Protein AF-A0A7Z6Y0I9-F1 (afdb_monomer)

Sequence (92 aa):
MYARLVGKHSIPEKIRFRVEVSDEEVSELFLAVDFLIECYKGQAVIPKRIALAFVDIYVCFNINDDVYDERERCRYENIGIALQQKAYDLFD

Organism: Pseudomonas syringae pv. actinidiae (NCBI:txid103796)

pLDDT: mean 82.74, std 10.29, range [40.28, 93.0]

Mean predicted aligned error: 5.54 Å

Nearest PDB structures (foldseek):
  1gcv-assembly1_A  TM=4.738E-01  e=7.185E-01  Mustelus griseus
  6fnb-assembly1_B  TM=3.549E-01  e=1.238E+00  Homo sapiens
  4wrq-assembly1_A  TM=3.920E-01  e=4.098E+00  Homo sapiens
  8we2-assembly1_A  TM=3.501E-01  e=8.313E+00  Homo sapiens

Radius of gyration: 13.38 Å; Cα contacts (8 Å, |Δi|>4): 61; chains: 1; bounding box: 32×20×34 Å

Foldseek 3Di:
DPLLLDDPNRLLVCLVVVHDDDPVSLVSNVVVLVVLLVVQQPPPDDPPVVLVSLVSSLVSLP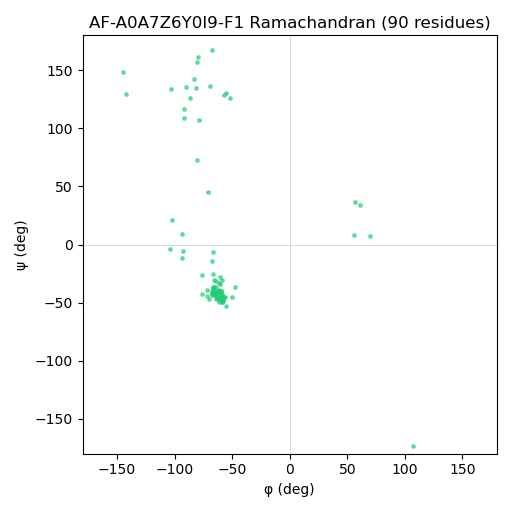DPDPPDDPVVNVVSVVSSVVSVVSSVSNND

Structure (mmCIF, N/CA/C/O backbone):
data_AF-A0A7Z6Y0I9-F1
#
_entry.id   AF-A0A7Z6Y0I9-F1
#
loop_
_atom_site.group_PDB
_atom_site.id
_atom_site.type_symbol
_atom_site.label_atom_id
_atom_site.label_alt_id
_atom_site.label_comp_id
_atom_site.label_asym_id
_atom_site.label_entity_id
_atom_site.label_seq_id
_atom_site.pdbx_PDB_ins_code
_atom_site.Cartn_x
_atom_site.Cartn_y
_atom_site.Cartn_z
_atom_site.occupancy
_atom_site.B_iso_or_equiv
_atom_site.auth_seq_id
_atom_site.auth_comp_id
_atom_site.auth_asym_id
_atom_site.auth_atom_id
_atom_site.pdbx_PDB_model_num
ATOM 1 N N . MET A 1 1 ? -15.261 4.811 -6.993 1.00 40.28 1 MET A N 1
ATOM 2 C CA . MET A 1 1 ? -13.790 4.886 -7.068 1.00 40.28 1 MET A CA 1
ATOM 3 C C . MET A 1 1 ? -13.240 3.592 -6.477 1.00 40.28 1 MET A C 1
ATOM 5 O O . MET A 1 1 ? -13.211 3.461 -5.264 1.00 40.28 1 MET A O 1
ATOM 9 N N . TYR A 1 2 ? -12.950 2.578 -7.301 1.00 48.56 2 TYR A N 1
ATOM 10 C CA . TYR A 1 2 ? -12.211 1.398 -6.831 1.00 48.56 2 TYR A CA 1
ATOM 11 C C . TYR A 1 2 ? -10.746 1.824 -6.786 1.00 48.56 2 TYR A C 1
ATOM 13 O O . TYR A 1 2 ? -10.167 2.065 -7.840 1.00 48.56 2 TYR A O 1
ATOM 21 N N . ALA A 1 3 ? -10.193 2.015 -5.591 1.00 57.78 3 ALA A N 1
ATOM 22 C CA . ALA A 1 3 ? -8.897 2.652 -5.347 1.00 57.78 3 ALA A CA 1
ATOM 23 C C . ALA A 1 3 ? -7.681 1.801 -5.775 1.00 57.78 3 ALA A C 1
ATOM 25 O O . ALA A 1 3 ? -6.752 1.619 -5.002 1.00 57.78 3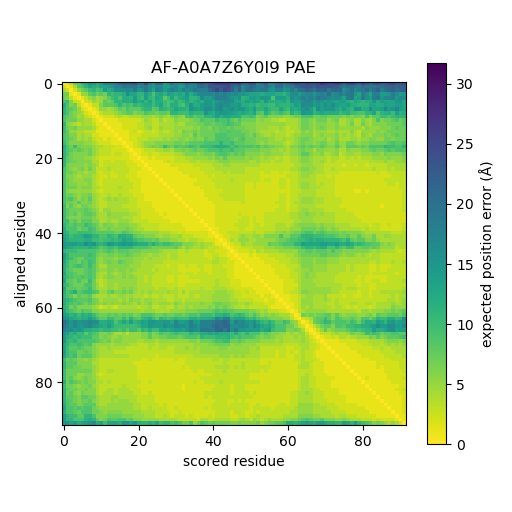 ALA A O 1
ATOM 26 N N . ARG A 1 4 ? -7.713 1.190 -6.968 1.00 63.19 4 ARG A N 1
ATOM 27 C CA . ARG A 1 4 ? -6.641 0.347 -7.540 1.00 63.19 4 ARG A CA 1
ATOM 28 C C . ARG A 1 4 ? -6.197 -0.849 -6.679 1.00 63.19 4 ARG A C 1
ATOM 30 O O . ARG A 1 4 ? -5.261 -1.543 -7.063 1.00 63.19 4 ARG A O 1
ATOM 37 N N . LEU A 1 5 ? -6.916 -1.135 -5.588 1.00 59.00 5 LEU A N 1
ATOM 38 C CA . LEU A 1 5 ? -6.661 -2.244 -4.661 1.00 59.00 5 LEU A CA 1
ATOM 39 C C . LEU A 1 5 ? -7.017 -3.605 -5.262 1.00 59.00 5 LEU A C 1
ATOM 41 O O . LEU A 1 5 ? -6.330 -4.591 -5.035 1.00 59.00 5 LEU A O 1
ATOM 45 N N . VAL A 1 6 ? -8.119 -3.662 -6.014 1.00 58.34 6 VAL A N 1
ATOM 46 C CA . VAL A 1 6 ? -8.686 -4.896 -6.569 1.00 58.34 6 VAL A CA 1
ATOM 47 C C . VAL A 1 6 ? -9.291 -4.632 -7.948 1.00 58.34 6 VAL A C 1
ATOM 49 O O . VAL A 1 6 ? -9.820 -3.549 -8.201 1.00 58.34 6 VAL A O 1
ATOM 52 N N . GLY A 1 7 ? -9.249 -5.632 -8.832 1.00 61.66 7 GLY A N 1
ATOM 53 C CA . GLY A 1 7 ? -9.845 -5.574 -10.173 1.00 61.66 7 GLY A C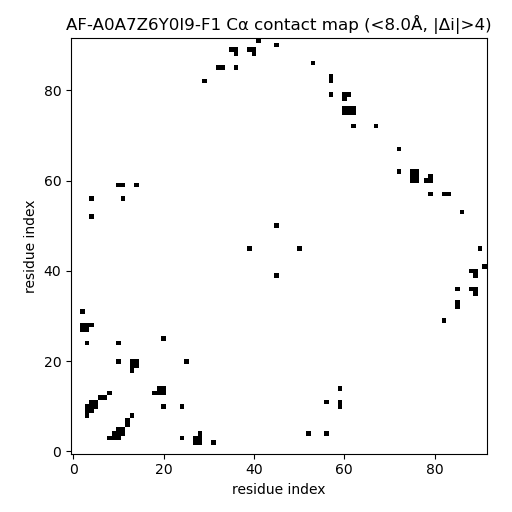A 1
ATOM 54 C C . GLY A 1 7 ? -8.833 -5.456 -11.318 1.00 61.66 7 GLY A C 1
ATOM 55 O O . GLY A 1 7 ? -7.624 -5.556 -11.111 1.00 61.66 7 GLY A O 1
ATOM 56 N N . LYS A 1 8 ? -9.354 -5.266 -12.539 1.00 57.09 8 LYS A N 1
ATOM 57 C CA . LYS A 1 8 ? -8.539 -5.078 -13.748 1.00 57.09 8 LYS A CA 1
ATOM 58 C C . LYS A 1 8 ? -7.812 -3.727 -13.700 1.00 57.09 8 LYS A C 1
ATOM 60 O O . LYS A 1 8 ? -8.425 -2.719 -13.356 1.00 57.09 8 LYS A O 1
ATOM 65 N N . HIS A 1 9 ? -6.540 -3.705 -14.077 1.00 64.56 9 HIS A N 1
ATOM 66 C CA . HIS A 1 9 ? -5.591 -2.597 -13.948 1.00 64.56 9 HIS A CA 1
ATOM 67 C C . HIS A 1 9 ? -5.340 -2.158 -12.497 1.00 64.56 9 HIS A C 1
ATOM 69 O O . HIS A 1 9 ? -5.176 -0.966 -12.228 1.00 64.56 9 HIS A O 1
ATOM 75 N N . SER A 1 10 ? -5.369 -3.109 -11.560 1.00 75.06 10 SER A N 1
ATOM 76 C CA . SER A 1 10 ? -4.948 -2.894 -10.171 1.00 75.06 10 SER A CA 1
ATOM 77 C C . SER A 1 10 ? -3.423 -2.974 -10.047 1.00 75.06 10 SER A C 1
ATOM 79 O O . SER A 1 10 ? -2.761 -3.599 -10.878 1.00 75.06 10 SER A O 1
ATOM 81 N N . ILE A 1 11 ? -2.855 -2.364 -9.005 1.00 80.62 11 ILE A N 1
ATOM 82 C CA . ILE A 1 11 ? -1.408 -2.433 -8.734 1.00 80.62 11 ILE A CA 1
ATOM 83 C C . ILE A 1 11 ? -0.914 -3.893 -8.613 1.00 80.62 11 ILE A C 1
ATOM 85 O O . ILE A 1 11 ? 0.068 -4.229 -9.275 1.00 80.62 11 ILE A O 1
ATOM 89 N N . PRO A 1 12 ? -1.613 -4.795 -7.886 1.00 78.44 12 PRO A N 1
ATOM 90 C CA . PRO A 1 12 ? -1.309 -6.228 -7.879 1.00 78.44 12 PRO A CA 1
ATOM 91 C C . PRO A 1 12 ? -1.180 -6.853 -9.272 1.00 78.44 12 PRO A C 1
ATOM 93 O O . PRO A 1 12 ? -0.256 -7.617 -9.550 1.00 78.44 12 PRO A O 1
ATOM 96 N N . GLU A 1 13 ? -2.114 -6.529 -10.168 1.00 78.19 13 GLU A N 1
ATOM 97 C CA . GLU A 1 13 ? -2.111 -7.045 -11.532 1.00 78.19 13 GLU A CA 1
ATOM 98 C C . GLU A 1 13 ? -0.930 -6.488 -12.333 1.00 78.19 13 GLU A C 1
ATOM 100 O O . GLU A 1 13 ? -0.251 -7.242 -13.027 1.00 78.19 13 GLU A O 1
ATOM 105 N N . LYS A 1 14 ? -0.649 -5.189 -12.204 1.00 82.56 14 LYS A N 1
ATOM 106 C CA . LYS A 1 14 ? 0.484 -4.547 -12.874 1.00 82.56 14 LYS A CA 1
ATOM 107 C C . LYS A 1 14 ? 1.816 -5.156 -12.463 1.00 82.56 14 LYS A C 1
ATOM 109 O O . LYS A 1 14 ? 2.585 -5.532 -13.340 1.00 82.56 14 LYS A O 1
ATOM 114 N N . ILE A 1 15 ? 2.044 -5.343 -11.163 1.00 80.12 15 ILE A N 1
ATOM 115 C CA . ILE A 1 15 ? 3.250 -6.007 -10.651 1.00 80.12 15 ILE A CA 1
ATOM 116 C C . ILE A 1 15 ? 3.352 -7.417 -11.249 1.00 80.12 15 ILE A C 1
ATOM 118 O O . ILE A 1 15 ? 4.373 -7.777 -11.830 1.00 80.12 15 ILE A O 1
ATOM 122 N N . ARG A 1 16 ? 2.257 -8.187 -11.232 1.00 79.19 16 ARG A N 1
ATOM 123 C CA . ARG A 1 16 ? 2.232 -9.552 -11.781 1.00 79.19 16 ARG A CA 1
ATOM 124 C C . ARG A 1 16 ? 2.53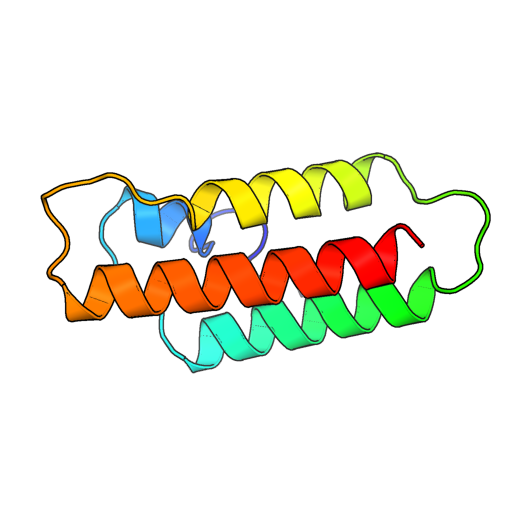1 -9.622 -13.281 1.00 79.19 16 ARG A C 1
ATOM 126 O O . ARG A 1 16 ? 3.197 -10.554 -13.726 1.00 79.19 16 ARG A O 1
ATOM 133 N N . PHE A 1 17 ? 2.021 -8.671 -14.059 1.00 81.62 17 PHE A N 1
ATOM 134 C CA . PHE A 1 17 ? 2.236 -8.596 -15.507 1.00 81.62 17 PHE A CA 1
ATOM 135 C C . PHE A 1 17 ? 3.417 -7.711 -15.905 1.00 81.62 17 PHE A C 1
ATOM 137 O O . PHE A 1 17 ? 3.608 -7.473 -17.096 1.00 81.62 17 PHE A O 1
ATOM 144 N N . ARG A 1 18 ? 4.226 -7.260 -14.937 1.00 78.56 18 ARG A N 1
ATOM 145 C CA . ARG A 1 18 ? 5.421 -6.434 -15.168 1.00 78.56 18 ARG A CA 1
ATOM 146 C C . ARG A 1 18 ? 5.111 -5.144 -15.926 1.00 78.56 18 ARG A C 1
ATOM 148 O O . ARG A 1 18 ? 5.869 -4.696 -16.779 1.00 78.56 18 ARG A O 1
ATOM 155 N N . VAL A 1 19 ? 3.958 -4.569 -15.620 1.00 82.69 19 VAL A N 1
ATOM 156 C CA . VAL A 1 19 ? 3.577 -3.231 -16.050 1.00 82.69 19 VAL A CA 1
ATOM 157 C C . VAL A 1 19 ? 4.053 -2.258 -14.984 1.00 82.69 19 VAL A C 1
ATOM 159 O O . VAL A 1 19 ? 3.862 -2.499 -13.793 1.00 82.69 19 VAL A O 1
ATOM 162 N N . GLU A 1 20 ? 4.650 -1.153 -15.417 1.00 82.62 20 GLU A N 1
ATOM 163 C CA . GLU A 1 20 ? 5.097 -0.093 -14.521 1.00 82.62 20 GLU A CA 1
ATOM 164 C C . GLU A 1 20 ? 3.941 0.407 -13.635 1.00 82.62 20 GLU A C 1
ATOM 166 O O . GLU A 1 20 ? 2.830 0.706 -14.103 1.00 82.62 20 GLU A O 1
ATOM 171 N N . VAL A 1 21 ? 4.222 0.469 -12.333 1.00 85.31 21 VAL A N 1
ATOM 172 C CA . VAL A 1 21 ? 3.381 1.128 -11.333 1.00 85.31 21 VAL A CA 1
ATOM 173 C C . VAL A 1 21 ? 3.883 2.559 -11.212 1.00 85.31 21 VAL A C 1
ATOM 175 O O . VAL A 1 21 ? 5.032 2.752 -10.810 1.00 85.31 21 VAL A O 1
ATOM 178 N N . SER A 1 22 ? 3.065 3.550 -11.561 1.00 88.31 22 SER A N 1
ATOM 179 C CA . SER A 1 22 ? 3.476 4.958 -11.513 1.00 88.31 22 SER A CA 1
ATOM 180 C C . SER A 1 22 ? 3.416 5.518 -10.090 1.00 88.31 22 SER A C 1
ATOM 182 O O . SER A 1 22 ? 2.757 4.956 -9.211 1.00 88.31 22 SER A O 1
ATOM 184 N N . ASP A 1 23 ? 4.111 6.627 -9.839 1.00 88.31 23 ASP A N 1
ATOM 185 C CA . ASP A 1 23 ? 4.083 7.277 -8.525 1.00 88.31 23 ASP A CA 1
ATOM 186 C C . ASP A 1 23 ? 2.693 7.848 -8.199 1.00 88.31 23 ASP A C 1
ATOM 188 O O . ASP A 1 23 ? 2.276 7.833 -7.041 1.00 88.31 23 ASP A O 1
ATOM 192 N N . GLU A 1 24 ? 1.929 8.268 -9.211 1.00 89.31 24 GLU A N 1
ATOM 193 C CA . GLU A 1 24 ? 0.536 8.690 -9.044 1.00 89.31 24 GLU A CA 1
ATOM 194 C C . GLU A 1 24 ? -0.339 7.540 -8.537 1.00 89.31 24 GLU A C 1
ATOM 196 O O . GLU A 1 24 ? -1.143 7.737 -7.631 1.00 89.31 24 GLU A O 1
ATOM 201 N N . GLU A 1 25 ? -0.154 6.323 -9.058 1.00 87.25 25 GLU A N 1
ATOM 202 C CA . GLU A 1 25 ? -0.918 5.153 -8.609 1.00 87.25 25 GLU A CA 1
ATOM 203 C C . GLU A 1 25 ? -0.602 4.785 -7.157 1.00 87.25 25 GLU A C 1
ATOM 205 O O . GLU A 1 25 ? -1.504 4.443 -6.389 1.00 87.25 25 GLU A O 1
ATOM 210 N N . VAL A 1 26 ? 0.670 4.884 -6.761 1.00 89.38 26 VAL 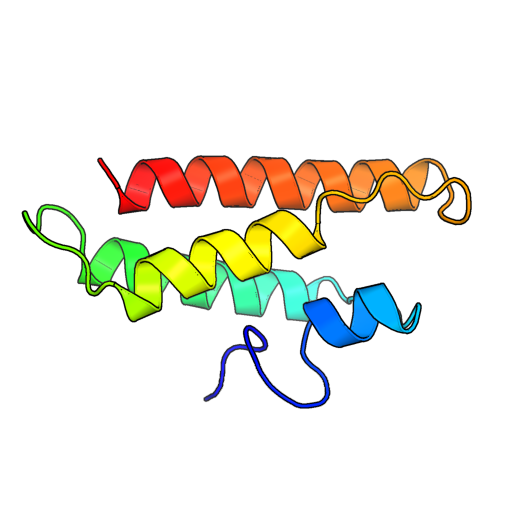A N 1
ATOM 211 C CA . VAL A 1 26 ? 1.086 4.677 -5.366 1.00 89.38 26 VAL A CA 1
ATOM 212 C C . VAL A 1 26 ? 0.502 5.768 -4.466 1.00 89.38 26 VAL A C 1
ATOM 214 O O . VAL A 1 26 ? 0.025 5.474 -3.369 1.00 89.38 26 VAL A O 1
ATOM 217 N N . SER A 1 27 ? 0.480 7.018 -4.931 1.00 90.06 27 SER A N 1
ATOM 218 C CA . SER A 1 27 ? -0.121 8.133 -4.197 1.00 90.06 27 SER A CA 1
ATOM 219 C C . SER A 1 27 ? -1.628 7.940 -3.996 1.00 90.06 27 SER A C 1
ATOM 221 O O . SER A 1 27 ? -2.117 8.080 -2.875 1.00 90.06 27 SER A O 1
ATOM 223 N N . GLU A 1 28 ? -2.361 7.536 -5.038 1.00 89.50 28 GLU A N 1
ATOM 224 C CA . GLU A 1 28 ? -3.791 7.208 -4.948 1.00 89.50 28 GLU A CA 1
ATOM 225 C C . GLU A 1 28 ? -4.060 6.077 -3.946 1.00 89.50 28 GLU A C 1
ATOM 227 O O . GLU A 1 28 ? -4.995 6.164 -3.144 1.00 89.50 28 GLU A O 1
ATOM 232 N N . LEU A 1 29 ? -3.226 5.032 -3.966 1.00 88.75 29 LEU A N 1
ATOM 233 C CA . LEU A 1 29 ? -3.284 3.934 -3.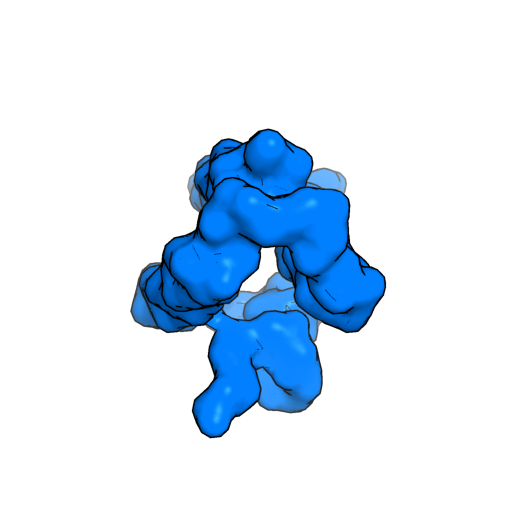003 1.00 88.75 29 LEU A CA 1
ATOM 234 C C . LEU A 1 29 ? -3.110 4.450 -1.570 1.00 88.75 29 LEU A C 1
ATOM 236 O O . LEU A 1 29 ? -3.912 4.117 -0.697 1.00 88.75 29 LEU A O 1
ATOM 240 N N . PHE A 1 30 ? -2.084 5.265 -1.321 1.00 90.69 30 PHE A N 1
ATOM 241 C CA . PHE A 1 30 ? -1.802 5.782 0.018 1.00 90.69 30 PHE A CA 1
ATOM 242 C C . PHE A 1 30 ? -2.920 6.688 0.525 1.00 90.69 30 PHE A C 1
ATOM 244 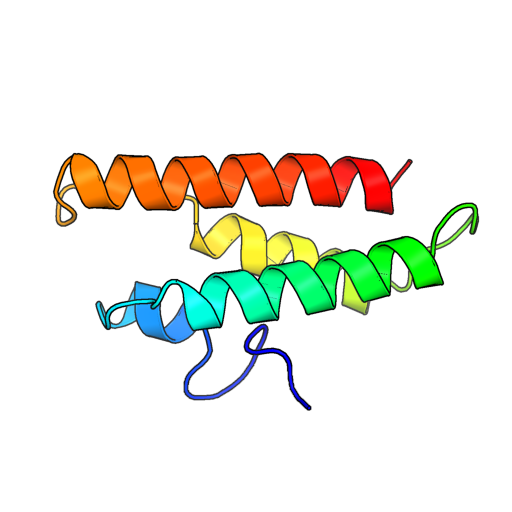O O . PHE A 1 30 ? -3.341 6.523 1.665 1.00 90.69 30 PHE A O 1
ATOM 251 N N . LEU A 1 31 ? -3.480 7.551 -0.326 1.00 91.38 31 LEU A N 1
ATOM 252 C CA . LEU A 1 31 ? -4.631 8.382 0.036 1.00 91.38 31 LEU A CA 1
ATOM 253 C C . LEU A 1 31 ? -5.859 7.542 0.408 1.00 91.38 31 LEU A C 1
ATOM 255 O O . LEU A 1 31 ? -6.573 7.867 1.356 1.00 91.38 31 LEU A O 1
ATOM 259 N N . ALA A 1 32 ? -6.114 6.453 -0.320 1.00 89.25 32 ALA A N 1
ATOM 260 C CA . ALA A 1 32 ? -7.220 5.555 -0.007 1.00 89.25 32 ALA A CA 1
ATOM 261 C C . ALA A 1 32 ? -7.002 4.804 1.313 1.00 89.25 32 ALA A C 1
ATOM 263 O O . ALA A 1 32 ? -7.941 4.641 2.090 1.00 89.25 32 ALA A O 1
ATOM 264 N N . VAL A 1 33 ? -5.770 4.368 1.574 1.00 89.75 33 VAL A N 1
ATOM 265 C CA . VAL A 1 33 ? -5.375 3.739 2.839 1.00 89.75 33 VAL A CA 1
ATOM 266 C C . VAL A 1 33 ? -5.524 4.717 4.006 1.00 89.75 33 VAL A C 1
ATOM 268 O O . VAL A 1 33 ? -6.143 4.362 5.005 1.00 89.75 33 VAL A O 1
ATOM 271 N N . ASP A 1 34 ? -5.050 5.953 3.857 1.00 91.25 34 ASP A N 1
ATOM 272 C CA . ASP A 1 34 ? -5.140 6.993 4.889 1.00 91.25 34 ASP A CA 1
ATOM 273 C C . ASP A 1 34 ? -6.590 7.346 5.213 1.00 91.25 34 ASP A C 1
ATOM 275 O O . ASP A 1 34 ? -6.967 7.465 6.378 1.00 91.25 34 ASP A O 1
ATOM 279 N N . PHE A 1 35 ? -7.443 7.418 4.191 1.00 91.06 35 PHE A N 1
ATOM 280 C CA . PHE A 1 35 ? -8.878 7.584 4.389 1.00 91.06 35 PHE A CA 1
ATOM 281 C C . PHE A 1 35 ? -9.491 6.436 5.207 1.00 91.06 35 PHE A C 1
ATOM 283 O O . PHE A 1 35 ? -10.327 6.678 6.078 1.00 91.06 35 PHE A O 1
ATOM 290 N N . LEU A 1 36 ? -9.091 5.188 4.940 1.00 89.31 36 LEU A N 1
ATOM 291 C CA . LEU A 1 36 ? -9.587 4.028 5.684 1.00 89.31 36 LEU A CA 1
ATOM 292 C C . LEU A 1 36 ? -9.097 4.032 7.134 1.00 89.31 36 LEU A C 1
ATOM 294 O O . LEU A 1 36 ? -9.906 3.781 8.024 1.00 89.31 36 LEU A O 1
ATOM 298 N N . ILE A 1 37 ? -7.824 4.354 7.372 1.00 90.06 37 ILE A N 1
ATOM 299 C CA . ILE A 1 37 ? -7.266 4.506 8.724 1.00 90.06 37 ILE A CA 1
ATOM 300 C C . ILE A 1 37 ? -8.091 5.520 9.507 1.00 90.06 37 ILE A C 1
ATOM 302 O O . ILE A 1 37 ? -8.624 5.188 10.559 1.00 90.06 37 ILE A O 1
ATOM 306 N N . GLU A 1 38 ? -8.304 6.716 8.961 1.00 91.81 38 GLU A N 1
ATOM 307 C CA . GLU A 1 38 ? -9.072 7.756 9.651 1.00 91.81 38 GLU A CA 1
ATOM 308 C C . GLU A 1 38 ? -10.543 7.367 9.874 1.00 91.81 38 GLU A C 1
ATOM 310 O O . GLU A 1 38 ? -11.125 7.728 10.895 1.00 91.81 38 GLU A O 1
ATOM 315 N N . CYS A 1 39 ? -11.149 6.579 8.979 1.00 90.75 39 CYS A N 1
ATOM 316 C CA . CYS A 1 39 ? -12.507 6.066 9.183 1.00 90.75 39 CYS A CA 1
ATOM 317 C C . CYS A 1 39 ? -12.606 5.075 10.350 1.00 90.75 39 CYS A C 1
ATOM 319 O O . CYS A 1 39 ? -13.632 5.054 11.033 1.00 90.75 39 CYS A O 1
ATOM 321 N N . TYR A 1 40 ? -11.589 4.232 10.550 1.00 89.50 40 TYR A N 1
ATOM 322 C CA . TYR A 1 40 ? -11.605 3.143 11.536 1.00 89.50 40 TYR A CA 1
ATOM 323 C C . TYR A 1 40 ? -10.795 3.428 12.804 1.00 89.50 40 TYR A C 1
ATOM 325 O O . TYR A 1 40 ? -10.853 2.643 13.748 1.00 89.50 40 TYR A O 1
ATOM 333 N N . LYS A 1 41 ? -10.108 4.566 12.867 1.00 88.00 41 LYS A N 1
ATOM 334 C CA . LYS A 1 41 ? -9.299 4.993 14.007 1.00 88.00 41 LYS A CA 1
ATOM 335 C C . LYS A 1 41 ? -10.077 4.948 15.320 1.00 88.00 41 LYS A C 1
ATOM 337 O O . LYS A 1 41 ? -11.150 5.543 15.445 1.00 88.00 41 LYS A O 1
ATOM 342 N N . GLY A 1 42 ? -9.525 4.248 16.310 1.00 84.94 42 GLY A N 1
ATOM 343 C CA . GLY A 1 42 ? -10.133 4.099 17.634 1.00 84.94 42 GLY A CA 1
ATOM 344 C C . GLY A 1 42 ? -11.403 3.239 17.665 1.00 84.94 42 GLY A C 1
ATOM 345 O O . GLY A 1 42 ? -12.061 3.166 18.705 1.00 84.94 42 GLY A O 1
ATOM 346 N N . GLN A 1 43 ? -11.777 2.588 16.559 1.00 87.56 43 GLN A N 1
ATOM 347 C CA . GLN A 1 43 ? -12.848 1.598 16.564 1.00 87.56 43 GLN A CA 1
ATOM 348 C C . GLN A 1 43 ? -12.312 0.251 17.048 1.00 87.56 43 GLN A C 1
ATOM 350 O O . GLN A 1 43 ? -11.305 -0.245 16.563 1.00 87.56 43 GLN A O 1
ATOM 355 N N . ALA A 1 44 ? -13.048 -0.406 17.945 1.00 83.50 44 ALA A N 1
ATOM 356 C CA . ALA A 1 44 ? -12.645 -1.704 18.494 1.00 83.50 44 ALA A CA 1
ATOM 357 C C . ALA A 1 44 ? -12.660 -2.857 17.468 1.00 83.50 44 ALA A C 1
ATOM 359 O O . ALA A 1 44 ? -12.178 -3.950 17.761 1.00 83.50 44 ALA A O 1
ATOM 360 N N . VAL A 1 45 ? -13.286 -2.663 16.302 1.00 86.12 45 VAL A N 1
ATOM 361 C CA . VAL A 1 45 ? -13.462 -3.710 15.291 1.00 86.12 45 VAL A CA 1
ATOM 362 C C . VAL A 1 45 ? -13.321 -3.124 13.896 1.00 86.12 45 VAL A C 1
ATOM 364 O O . VAL A 1 45 ? -14.035 -2.195 13.524 1.00 86.12 45 VAL A O 1
ATOM 367 N N . I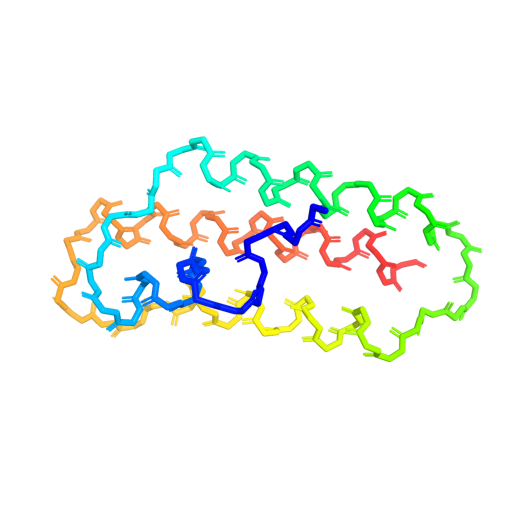LE A 1 46 ? -12.478 -3.760 13.087 1.00 87.88 46 ILE A N 1
ATOM 368 C CA . ILE A 1 46 ? -12.305 -3.441 11.671 1.00 87.88 46 ILE A CA 1
ATOM 369 C C . ILE A 1 46 ? -13.035 -4.494 10.839 1.00 87.88 46 ILE A C 1
ATOM 371 O O . ILE A 1 46 ? -12.891 -5.696 11.097 1.00 87.88 46 ILE A O 1
ATOM 375 N N . PRO A 1 47 ? -13.816 -4.106 9.815 1.00 89.50 47 PRO A N 1
ATOM 376 C CA . PRO A 1 47 ? -14.461 -5.075 8.948 1.00 89.50 47 PRO A CA 1
ATOM 377 C C . PRO A 1 47 ? -13.436 -6.010 8.305 1.00 89.50 47 PRO A C 1
ATOM 379 O O . PRO A 1 47 ? -12.501 -5.568 7.640 1.00 89.50 47 PRO A O 1
ATOM 382 N N . LYS A 1 48 ? -13.666 -7.323 8.415 1.00 88.06 48 LYS A N 1
ATOM 383 C CA . LYS A 1 48 ? -12.775 -8.371 7.883 1.00 88.06 48 LYS A CA 1
ATOM 384 C C . LYS A 1 48 ? -12.337 -8.133 6.432 1.00 88.06 48 LYS A C 1
ATOM 386 O O . LYS A 1 48 ? -11.208 -8.439 6.073 1.00 88.06 48 LYS A O 1
ATOM 391 N N . ARG A 1 49 ? -13.227 -7.597 5.588 1.00 85.56 49 ARG A N 1
ATOM 392 C CA . ARG A 1 49 ? -12.919 -7.293 4.181 1.00 85.56 49 ARG A CA 1
ATOM 393 C C . ARG A 1 49 ? -11.838 -6.220 4.024 1.00 85.56 49 ARG A C 1
ATOM 395 O O . ARG A 1 49 ? -11.037 -6.336 3.109 1.00 85.56 49 ARG A O 1
ATOM 402 N N . ILE A 1 50 ? -11.812 -5.217 4.902 1.00 85.31 50 ILE A N 1
ATOM 403 C CA . ILE A 1 50 ? -10.782 -4.171 4.903 1.00 85.31 50 ILE A CA 1
ATOM 404 C C . ILE A 1 50 ? -9.451 -4.767 5.354 1.00 85.31 50 ILE A C 1
ATOM 406 O O . ILE A 1 50 ? -8.453 -4.605 4.662 1.00 85.31 50 ILE A O 1
ATOM 410 N N . ALA A 1 51 ? -9.460 -5.546 6.439 1.00 85.94 51 ALA A N 1
ATOM 411 C CA . ALA A 1 51 ? -8.256 -6.217 6.922 1.00 85.94 51 ALA A CA 1
ATOM 412 C C . ALA A 1 51 ? -7.625 -7.127 5.850 1.00 85.94 51 ALA A C 1
ATOM 414 O O . ALA A 1 51 ? -6.423 -7.068 5.614 1.00 85.94 51 ALA A O 1
ATOM 415 N N . LEU A 1 52 ? -8.446 -7.920 5.149 1.00 85.81 52 LEU A N 1
ATOM 416 C CA . LEU A 1 52 ? -7.984 -8.762 4.040 1.00 85.81 52 LEU A CA 1
ATOM 417 C C . LEU A 1 52 ? -7.426 -7.939 2.874 1.00 85.81 52 LEU A C 1
ATOM 419 O O . LEU A 1 52 ? -6.384 -8.298 2.339 1.00 85.81 52 LEU A O 1
ATOM 423 N N . ALA A 1 53 ? -8.067 -6.823 2.515 1.00 83.75 53 ALA A N 1
ATOM 424 C CA . ALA A 1 53 ? -7.571 -5.960 1.447 1.00 83.75 53 ALA A CA 1
ATOM 425 C C . ALA A 1 53 ? -6.176 -5.394 1.765 1.00 83.75 53 ALA A C 1
ATOM 427 O O . ALA A 1 53 ? -5.322 -5.376 0.886 1.00 83.75 53 ALA A O 1
ATOM 428 N N . PHE A 1 54 ? -5.917 -4.987 3.013 1.00 85.38 54 PHE A N 1
ATOM 429 C CA . PHE A 1 54 ? -4.587 -4.524 3.434 1.00 85.38 54 PHE A CA 1
ATOM 430 C C . PHE A 1 54 ? -3.519 -5.610 3.301 1.00 85.38 54 PHE A C 1
ATOM 432 O O . PHE A 1 54 ? -2.436 -5.341 2.782 1.00 85.38 54 PHE A O 1
ATOM 439 N N . VAL A 1 55 ? -3.837 -6.839 3.719 1.00 84.00 55 VAL A N 1
ATOM 440 C CA . VAL A 1 55 ? -2.934 -7.988 3.564 1.00 84.00 55 VAL A CA 1
ATOM 441 C C . VAL A 1 55 ? -2.646 -8.257 2.086 1.00 84.00 55 VAL A C 1
ATOM 443 O O . VAL A 1 55 ? -1.482 -8.397 1.715 1.00 84.00 55 VAL A O 1
ATOM 446 N N . ASP A 1 56 ? -3.677 -8.272 1.237 1.00 83.56 56 ASP A N 1
ATOM 447 C CA . ASP A 1 56 ? -3.528 -8.524 -0.200 1.00 83.56 56 ASP A CA 1
ATOM 448 C C . ASP A 1 56 ? -2.616 -7.483 -0.868 1.00 83.56 56 ASP A C 1
ATOM 450 O O . ASP A 1 56 ? -1.712 -7.845 -1.622 1.00 83.56 56 ASP A O 1
ATOM 454 N N . ILE A 1 57 ? -2.807 -6.193 -0.568 1.00 82.25 57 ILE A N 1
ATOM 455 C CA . ILE A 1 57 ? -1.982 -5.111 -1.126 1.00 82.25 57 ILE A CA 1
ATOM 456 C C . ILE A 1 57 ? -0.533 -5.248 -0.660 1.00 82.25 57 ILE A C 1
ATOM 458 O O . ILE A 1 57 ? 0.374 -5.168 -1.483 1.00 82.25 57 ILE A O 1
ATOM 462 N N . TYR A 1 58 ? -0.306 -5.472 0.638 1.00 84.19 58 TYR A N 1
ATOM 463 C CA . TYR A 1 58 ? 1.041 -5.608 1.192 1.00 84.19 58 TYR A CA 1
ATOM 464 C C . TYR A 1 58 ? 1.819 -6.750 0.527 1.00 84.19 58 TYR A C 1
ATOM 466 O O . TYR A 1 58 ? 2.955 -6.560 0.095 1.00 84.19 58 TYR A O 1
ATOM 474 N N . VAL A 1 59 ? 1.189 -7.920 0.375 1.00 82.06 59 VAL A N 1
ATOM 475 C CA . VAL A 1 59 ? 1.817 -9.093 -0.254 1.00 82.06 59 VAL A CA 1
ATOM 476 C C . VAL A 1 59 ? 2.267 -8.797 -1.686 1.00 82.06 59 VAL A C 1
ATOM 478 O O . VAL A 1 59 ? 3.281 -9.335 -2.123 1.00 82.06 59 VAL A O 1
ATOM 481 N N . CYS A 1 60 ? 1.578 -7.910 -2.406 1.00 83.06 60 CYS A N 1
ATOM 482 C CA . CYS A 1 60 ? 1.952 -7.561 -3.777 1.00 83.06 60 CYS A CA 1
ATOM 483 C C . CYS A 1 60 ? 3.288 -6.820 -3.878 1.00 83.06 60 CYS A C 1
ATOM 485 O O . CYS A 1 60 ? 3.938 -6.904 -4.915 1.00 83.06 60 CYS A O 1
ATOM 487 N N . PHE A 1 61 ? 3.710 -6.129 -2.819 1.00 83.88 61 PHE A N 1
ATOM 488 C CA . PHE A 1 61 ? 4.982 -5.407 -2.779 1.00 83.88 61 PHE A CA 1
ATOM 489 C C . PHE A 1 61 ? 6.136 -6.233 -2.195 1.00 83.88 61 PHE A C 1
ATOM 491 O O . PHE A 1 61 ? 7.283 -5.798 -2.251 1.00 83.88 61 PHE A O 1
ATOM 498 N N . ASN A 1 62 ? 5.868 -7.443 -1.690 1.00 81.00 62 ASN A N 1
ATOM 499 C CA . ASN A 1 62 ? 6.902 -8.381 -1.250 1.00 81.00 62 ASN A CA 1
ATOM 500 C C . ASN A 1 62 ? 7.504 -9.124 -2.455 1.00 81.00 62 ASN A C 1
ATOM 502 O O . ASN A 1 62 ? 7.210 -10.294 -2.720 1.00 81.00 62 ASN A O 1
ATOM 506 N N . ILE A 1 63 ? 8.306 -8.399 -3.231 1.00 77.56 63 ILE A N 1
ATOM 507 C CA . ILE A 1 63 ? 8.907 -8.884 -4.470 1.00 77.56 63 ILE A CA 1
ATOM 508 C C . ILE A 1 63 ? 10.279 -9.495 -4.163 1.00 77.56 63 ILE A C 1
ATOM 510 O O . ILE A 1 63 ? 11.238 -8.780 -3.900 1.00 77.56 63 ILE A O 1
ATOM 514 N N . ASN A 1 64 ? 10.376 -10.823 -4.261 1.00 68.00 64 ASN A N 1
ATOM 515 C CA . ASN A 1 64 ? 11.639 -11.578 -4.187 1.00 68.00 64 ASN A CA 1
ATOM 516 C C . ASN A 1 64 ? 12.136 -12.031 -5.574 1.00 68.00 64 ASN A C 1
ATOM 518 O O . ASN A 1 64 ? 12.864 -13.014 -5.684 1.00 68.00 64 ASN A O 1
ATOM 522 N N . ASP A 1 65 ? 11.680 -11.376 -6.642 1.00 68.00 65 ASP A N 1
ATOM 523 C CA . ASP A 1 65 ? 12.013 -11.761 -8.015 1.00 68.00 65 ASP A CA 1
ATOM 524 C C . ASP A 1 65 ? 13.335 -11.102 -8.454 1.00 68.00 65 ASP A C 1
ATOM 526 O O . ASP A 1 65 ? 13.475 -9.877 -8.403 1.00 68.00 65 ASP A O 1
ATOM 530 N N . ASP A 1 66 ? 14.292 -11.914 -8.915 1.00 69.25 66 ASP A N 1
ATOM 531 C CA . ASP A 1 66 ? 15.586 -11.482 -9.473 1.00 69.25 66 ASP A CA 1
ATOM 532 C C . ASP A 1 66 ? 15.444 -10.720 -10.804 1.00 69.25 66 ASP A C 1
ATOM 534 O O . ASP A 1 66 ? 16.424 -10.211 -11.348 1.00 69.25 66 ASP A O 1
ATOM 538 N N . VAL A 1 67 ? 14.227 -10.657 -11.350 1.00 71.62 67 VAL A N 1
ATOM 539 C CA . VAL A 1 67 ? 13.915 -9.986 -12.617 1.00 71.62 67 VAL A CA 1
ATOM 540 C C . VAL A 1 67 ? 13.867 -8.460 -12.494 1.00 71.62 67 VAL A C 1
ATOM 542 O O . VAL A 1 67 ? 14.106 -7.780 -13.491 1.00 71.62 67 VAL A O 1
ATOM 545 N N . TYR A 1 68 ? 13.573 -7.912 -11.314 1.00 78.81 68 TYR A N 1
ATOM 546 C CA . TYR A 1 68 ? 13.590 -6.463 -11.099 1.00 78.81 68 TYR A CA 1
ATOM 547 C C . TYR A 1 68 ? 15.005 -5.974 -10.814 1.00 78.81 68 TYR A C 1
ATOM 549 O O . TYR A 1 68 ? 15.772 -6.621 -10.091 1.00 78.81 68 TYR A O 1
ATOM 557 N N . ASP A 1 69 ? 15.347 -4.799 -11.338 1.00 84.94 69 ASP A N 1
ATOM 558 C CA . ASP A 1 69 ? 16.631 -4.196 -11.008 1.00 84.94 69 ASP A CA 1
ATOM 559 C C . ASP A 1 69 ? 16.684 -3.769 -9.526 1.00 84.94 69 ASP A C 1
ATOM 561 O O . ASP A 1 69 ? 15.698 -3.796 -8.784 1.00 84.94 69 ASP A O 1
ATOM 565 N N . GLU A 1 70 ? 17.876 -3.438 -9.036 1.00 85.81 70 GLU A N 1
ATOM 566 C CA . GLU A 1 70 ? 18.063 -3.047 -7.634 1.00 85.81 70 GLU A CA 1
ATOM 567 C C . GLU A 1 70 ? 17.251 -1.797 -7.254 1.00 85.81 70 GLU A C 1
ATOM 569 O O . GLU A 1 70 ? 16.736 -1.704 -6.138 1.00 85.81 70 GLU A O 1
ATOM 574 N N . ARG A 1 71 ? 17.073 -0.858 -8.189 1.00 87.25 71 ARG A N 1
ATOM 575 C CA . ARG A 1 71 ? 16.337 0.385 -7.951 1.00 87.25 71 ARG A CA 1
ATOM 576 C C . ARG A 1 71 ? 14.841 0.116 -7.825 1.00 87.25 71 ARG A C 1
ATOM 578 O O . ARG A 1 71 ? 14.204 0.657 -6.922 1.00 87.25 71 ARG A O 1
ATOM 585 N N . GLU A 1 72 ? 14.281 -0.703 -8.706 1.00 85.19 72 GLU A N 1
ATOM 586 C CA . GLU A 1 72 ? 12.880 -1.111 -8.666 1.00 85.19 72 GLU A CA 1
ATOM 587 C C . GLU A 1 72 ? 12.581 -1.936 -7.416 1.00 85.19 72 GLU A C 1
ATOM 589 O O . GLU A 1 72 ? 11.595 -1.661 -6.733 1.00 85.19 72 GLU A O 1
ATOM 594 N N . ARG A 1 73 ? 13.459 -2.883 -7.057 1.00 86.31 73 ARG A N 1
ATOM 595 C CA . ARG A 1 73 ? 13.322 -3.661 -5.815 1.00 86.31 73 ARG A CA 1
ATOM 596 C C . ARG A 1 73 ? 13.321 -2.762 -4.588 1.00 86.31 73 ARG A C 1
ATOM 598 O O . ARG A 1 73 ? 12.392 -2.839 -3.791 1.00 86.31 73 ARG A O 1
ATOM 605 N N . CYS A 1 74 ? 14.287 -1.850 -4.490 1.00 89.00 74 CYS A N 1
ATOM 606 C CA . CYS A 1 74 ? 14.348 -0.887 -3.393 1.00 89.00 74 CYS A CA 1
ATOM 607 C C . CYS A 1 74 ? 13.090 -0.002 -3.345 1.00 89.00 74 CYS A C 1
ATOM 609 O O . CYS A 1 74 ? 12.539 0.253 -2.275 1.00 89.00 74 CYS A O 1
ATOM 611 N N . ARG A 1 75 ? 12.572 0.436 -4.501 1.00 90.25 75 ARG A N 1
ATOM 612 C CA . ARG A 1 75 ? 11.318 1.200 -4.571 1.00 90.25 75 ARG A CA 1
ATOM 613 C C . ARG A 1 75 ? 10.130 0.397 -4.038 1.00 90.25 75 ARG A C 1
ATOM 615 O O . ARG A 1 75 ? 9.385 0.920 -3.212 1.00 90.25 75 ARG A O 1
ATOM 622 N N . TYR A 1 76 ? 9.943 -0.843 -4.485 1.00 89.12 76 TYR A N 1
ATOM 623 C CA . TYR A 1 76 ? 8.828 -1.678 -4.032 1.00 89.12 76 TYR A CA 1
ATOM 624 C C . TYR A 1 76 ? 8.944 -2.063 -2.556 1.00 89.12 76 TYR A C 1
ATOM 626 O O . TYR A 1 76 ? 7.941 -2.023 -1.846 1.00 89.12 76 TYR A O 1
ATOM 634 N N . GLU A 1 77 ? 10.155 -2.329 -2.070 1.00 89.19 77 GLU A N 1
ATOM 635 C CA . GLU A 1 77 ? 10.426 -2.564 -0.652 1.00 89.19 77 GLU A CA 1
ATOM 636 C C . GLU A 1 77 ? 10.046 -1.346 0.203 1.00 89.19 77 GLU A C 1
ATOM 638 O O . GLU A 1 77 ? 9.306 -1.482 1.177 1.00 89.19 77 GLU A O 1
ATOM 643 N N . ASN A 1 78 ? 10.444 -0.137 -0.210 1.00 92.25 78 ASN A N 1
ATOM 644 C CA . ASN A 1 78 ? 10.068 1.104 0.475 1.00 92.25 78 ASN A CA 1
ATOM 645 C C . ASN A 1 78 ? 8.543 1.304 0.528 1.00 92.25 78 ASN A C 1
ATOM 647 O O . ASN A 1 78 ? 8.006 1.727 1.555 1.00 92.25 78 ASN A O 1
ATOM 651 N N . ILE A 1 79 ? 7.829 0.975 -0.555 1.00 91.81 79 ILE A N 1
ATOM 652 C 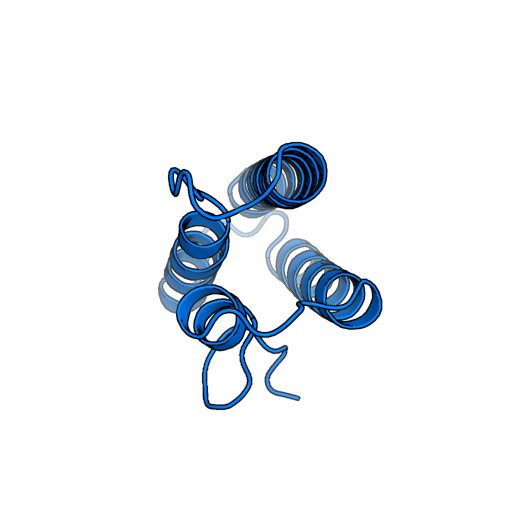CA . ILE A 1 79 ? 6.360 1.026 -0.585 1.00 91.81 79 ILE A CA 1
ATOM 653 C C . ILE A 1 79 ? 5.765 -0.010 0.379 1.00 91.81 79 ILE A C 1
ATOM 655 O O . ILE A 1 79 ? 4.847 0.314 1.134 1.00 91.81 79 ILE A O 1
ATOM 659 N N . GLY A 1 80 ? 6.304 -1.231 0.398 1.00 90.50 80 GLY A N 1
ATOM 660 C CA . GLY A 1 80 ? 5.897 -2.288 1.323 1.00 90.50 80 GLY A CA 1
ATOM 661 C C . GLY A 1 80 ? 6.076 -1.895 2.792 1.00 90.50 80 GLY A C 1
ATOM 662 O O . GLY A 1 80 ? 5.157 -2.084 3.589 1.00 90.50 80 GLY A O 1
ATOM 663 N N . ILE A 1 81 ? 7.211 -1.280 3.144 1.00 91.81 81 ILE A N 1
ATOM 664 C CA . ILE A 1 81 ? 7.486 -0.757 4.494 1.00 91.81 81 ILE A CA 1
ATOM 665 C C . ILE A 1 81 ? 6.477 0.338 4.868 1.00 91.81 81 ILE A C 1
ATOM 667 O O . ILE A 1 81 ? 5.904 0.310 5.957 1.00 91.81 81 ILE A O 1
ATOM 671 N N . ALA A 1 82 ? 6.204 1.280 3.961 1.00 93.00 82 ALA A N 1
ATOM 672 C CA . ALA A 1 82 ? 5.228 2.342 4.206 1.00 93.00 82 ALA A CA 1
ATOM 673 C C . ALA A 1 82 ? 3.805 1.792 4.417 1.00 93.00 82 ALA A C 1
ATOM 675 O O . ALA A 1 82 ? 3.082 2.257 5.299 1.00 93.00 82 ALA A O 1
ATOM 676 N N . LEU A 1 83 ? 3.406 0.776 3.646 1.00 91.25 83 LEU A N 1
ATOM 677 C CA . LEU A 1 83 ? 2.128 0.087 3.832 1.00 91.25 83 LEU A CA 1
ATOM 678 C C . LEU A 1 83 ? 2.066 -0.677 5.153 1.00 91.25 83 LEU A C 1
ATOM 680 O O . LEU A 1 83 ? 1.010 -0.706 5.780 1.00 91.25 83 LEU A O 1
ATOM 684 N N . GLN A 1 84 ? 3.177 -1.270 5.590 1.00 89.94 84 GLN A N 1
ATOM 685 C CA . GLN A 1 84 ? 3.250 -1.944 6.880 1.00 89.94 84 GLN A CA 1
ATOM 686 C C . GLN A 1 84 ? 3.035 -0.960 8.034 1.00 89.94 84 GLN A C 1
ATOM 688 O O . GLN A 1 84 ? 2.255 -1.254 8.936 1.00 89.94 84 GLN A O 1
ATOM 693 N N . GLN A 1 85 ? 3.653 0.225 7.978 1.00 91.94 85 GLN A N 1
ATOM 694 C CA . GLN A 1 85 ? 3.425 1.270 8.978 1.00 91.94 85 GLN A CA 1
ATOM 695 C C . GLN A 1 85 ? 1.953 1.698 9.019 1.00 91.94 85 GLN A C 1
ATOM 697 O O . GLN A 1 85 ? 1.343 1.723 10.080 1.00 91.94 85 GLN A O 1
ATOM 702 N N . LYS A 1 86 ? 1.358 1.938 7.848 1.00 91.12 86 LYS A N 1
ATOM 703 C CA . LYS A 1 86 ? -0.066 2.275 7.716 1.00 91.12 86 LYS A CA 1
ATOM 704 C C . LYS A 1 86 ? -0.989 1.162 8.231 1.00 91.12 86 LYS A C 1
ATOM 706 O O . LYS A 1 86 ? -2.067 1.442 8.742 1.00 91.12 86 LYS A O 1
ATOM 711 N N . ALA A 1 87 ? -0.590 -0.103 8.097 1.00 88.31 87 ALA A N 1
ATOM 712 C CA . ALA A 1 87 ? -1.339 -1.221 8.656 1.00 88.31 87 ALA A CA 1
ATOM 713 C C . ALA A 1 87 ? -1.304 -1.214 10.192 1.00 88.31 87 ALA A C 1
ATOM 715 O O . ALA A 1 87 ? -2.347 -1.443 10.795 1.00 88.31 87 ALA A O 1
ATOM 716 N N . TYR A 1 88 ? -0.161 -0.913 10.820 1.00 88.88 88 TYR A N 1
ATOM 717 C CA . TYR A 1 88 ? -0.110 -0.728 12.277 1.00 88.88 88 TYR A CA 1
ATOM 718 C C . TYR A 1 88 ? -1.064 0.382 12.717 1.00 88.88 88 TYR A C 1
ATOM 720 O O . TYR A 1 88 ? -1.924 0.131 13.549 1.00 88.88 88 TYR A O 1
ATOM 728 N N . ASP A 1 89 ? -1.027 1.538 12.053 1.00 89.31 89 ASP A N 1
ATOM 729 C CA . ASP A 1 89 ? -1.918 2.660 12.373 1.00 89.31 89 ASP A CA 1
ATOM 730 C C . ASP A 1 89 ? -3.414 2.316 12.204 1.00 89.31 89 ASP A C 1
ATOM 732 O O . ASP A 1 89 ? -4.271 2.921 12.846 1.00 89.31 89 ASP A O 1
ATOM 736 N N . LEU A 1 90 ? -3.745 1.370 11.314 1.00 86.12 90 LEU A N 1
ATOM 737 C CA . LEU A 1 90 ? -5.110 0.880 11.135 1.00 86.12 90 LEU A CA 1
ATOM 738 C C . LEU A 1 90 ? -5.531 -0.071 12.263 1.00 86.12 90 LEU A C 1
ATOM 740 O O . LEU A 1 90 ? -6.690 -0.033 12.664 1.00 86.12 90 LEU A O 1
ATOM 744 N N . PHE A 1 91 ? -4.640 -0.975 12.679 1.00 82.75 91 PHE A N 1
ATOM 745 C CA . PHE A 1 91 ? -4.943 -2.081 13.595 1.00 82.75 91 PHE A CA 1
ATOM 746 C C . PHE A 1 91 ? -4.669 -1.781 15.078 1.00 82.75 91 PHE A C 1
ATOM 748 O O . PHE A 1 91 ? -5.096 -2.587 15.909 1.00 82.75 91 PHE A O 1
ATOM 755 N N . ASP A 1 92 ? -3.985 -0.679 15.391 1.00 80.12 92 ASP A N 1
ATOM 756 C CA . ASP A 1 92 ? -3.775 -0.149 16.750 1.00 80.12 92 ASP A CA 1
ATOM 757 C C . ASP A 1 92 ? -5.052 0.480 17.348 1.00 80.12 92 ASP A C 1
ATOM 759 O O . ASP A 1 92 ? -5.346 0.186 18.534 1.00 80.12 92 ASP A O 1
#

Secondary structure (DSSP, 8-state):
---SSSSTT-HHHHHHTTPPPPHHHHHHHHHHHHHHHHHHTT-S---HHHHHHHHHHHHHH----TTS-HHHHHHHHHHHHHHHHHHHHHH-

Solvent-accessible surface area (backbone atoms only — not comparable to full-atom values): 5459 Å² total; per-residue (Å²): 134,78,62,39,74,68,66,90,87,7,57,58,53,27,58,75,70,73,41,88,79,52,71,66,58,53,48,50,38,50,54,52,50,52,53,50,27,67,72,41,56,92,51,96,71,77,60,68,69,58,58,50,48,54,51,56,54,42,57,56,31,68,71,86,60,86,85,53,54,72,67,57,44,52,50,35,44,53,50,29,52,53,48,50,54,54,48,49,64,47,74,108